Protein AF-A0A178FGQ3-F1 (afdb_monomer_lite)

Foldseek 3Di:
DDDDDPPPPPPPQLWWAAQPDTHGPVLLVQQLVVLLVCLVVVHDQAPPFDFDPPPVVDPQPPDDARKTWAARDPVGHDRDDDRAFKIWIAHSVSHGRAIWGPRVPDPPDIDGTPSIDD

Secondary structure (DSSP, 8-state):
---------------EEETTEEE-HHHHHHHHHHHHHHHHHT--BTTBSEEE--TT---GGG--S-EEEEE--TTSS--SS---SEEEEEETT--EEEEEESTT-STT--EEPBT---

Radius of gyration: 16.51 Å; chains: 1; bounding box: 58×36×34 Å

Sequence (118 aa):
MKLFTILTFVAAASAIQCGSNMYSDEQVKAADAAVCTHVKAHTQVGKYPHQYNNYEKFQIRGLKGPFYEFPLLKSGIYKGGVPGPDRVIITKDCQRAGEITHSGAQKGGFVACSGTTF

Structure (mmCIF, N/CA/C/O backbone):
data_AF-A0A178FGQ3-F1
#
_entry.id   AF-A0A178FGQ3-F1
#
loop_
_atom_site.group_PDB
_atom_site.id
_atom_site.type_symbol
_atom_site.label_atom_id
_atom_site.label_alt_id
_atom_site.label_comp_id
_atom_site.label_asym_id
_atom_site.label_entity_id
_atom_site.label_seq_id
_atom_site.pdbx_PDB_ins_code
_atom_site.Cartn_x
_atom_site.Cartn_y
_atom_site.Cartn_z
_atom_site.occupancy
_atom_site.B_iso_or_equiv
_atom_site.auth_seq_id
_atom_site.auth_comp_id
_atom_site.auth_asym_id
_atom_site.auth_atom_id
_atom_site.pdbx_PDB_model_num
ATOM 1 N N . MET A 1 1 ? 44.519 -21.284 21.335 1.00 47.00 1 MET A N 1
ATOM 2 C CA . MET A 1 1 ? 43.495 -20.315 20.883 1.00 47.00 1 MET A CA 1
ATOM 3 C C . MET A 1 1 ? 42.277 -21.085 20.406 1.00 47.00 1 MET A C 1
ATOM 5 O O . MET A 1 1 ? 42.384 -21.797 19.418 1.00 47.00 1 MET A O 1
ATOM 9 N N . LYS A 1 2 ? 41.158 -21.025 21.137 1.00 45.78 2 LYS A N 1
ATOM 10 C CA . LYS A 1 2 ? 39.883 -21.603 20.689 1.00 45.78 2 LYS A CA 1
ATOM 11 C C . LYS A 1 2 ? 39.157 -20.536 19.870 1.00 45.78 2 LYS A C 1
ATOM 13 O O . LYS A 1 2 ? 38.872 -19.463 20.391 1.00 45.78 2 LYS A O 1
ATOM 18 N N . LEU A 1 3 ? 38.954 -20.816 18.587 1.00 52.31 3 LEU A N 1
ATOM 19 C CA . LEU A 1 3 ? 38.246 -19.945 17.657 1.00 52.31 3 LEU A CA 1
ATOM 20 C C . LEU A 1 3 ? 36.751 -20.010 18.003 1.00 52.31 3 LEU A C 1
ATOM 22 O O . LEU A 1 3 ? 36.120 -21.050 17.830 1.00 52.31 3 LEU A O 1
ATOM 26 N N . PHE A 1 4 ? 36.198 -18.930 18.551 1.00 56.91 4 PHE A N 1
ATOM 27 C CA . PHE A 1 4 ? 34.756 -18.794 18.737 1.00 56.91 4 PHE A CA 1
ATOM 28 C C . PHE A 1 4 ? 34.139 -18.392 17.397 1.00 56.91 4 PHE A C 1
ATOM 30 O O . PHE A 1 4 ? 34.233 -17.240 16.980 1.00 56.91 4 PHE A O 1
ATOM 37 N N . THR A 1 5 ? 33.534 -19.350 16.699 1.00 57.41 5 THR A N 1
ATOM 38 C CA . THR A 1 5 ? 32.716 -19.075 15.515 1.00 57.41 5 THR A CA 1
ATOM 39 C C . THR A 1 5 ? 31.423 -18.406 15.972 1.00 57.41 5 THR A C 1
ATOM 41 O O . THR A 1 5 ? 30.544 -19.054 16.536 1.00 57.41 5 THR A O 1
ATOM 44 N N . ILE A 1 6 ? 31.319 -17.093 15.765 1.00 60.84 6 ILE A N 1
ATOM 45 C CA . ILE A 1 6 ? 30.073 -16.348 15.954 1.00 60.84 6 ILE A CA 1
ATOM 46 C C . ILE A 1 6 ? 29.115 -16.802 14.851 1.00 60.84 6 ILE A C 1
ATOM 48 O O . ILE A 1 6 ? 29.312 -16.487 13.679 1.00 60.84 6 ILE A O 1
ATOM 52 N N . LEU A 1 7 ? 28.093 -17.571 15.224 1.00 58.31 7 LEU A N 1
ATOM 53 C CA . LEU A 1 7 ? 26.974 -17.893 14.348 1.00 58.31 7 LEU A CA 1
ATOM 54 C C . LEU A 1 7 ? 26.098 -16.635 14.250 1.00 58.31 7 LEU A C 1
ATOM 56 O O . LEU A 1 7 ? 25.242 -16.385 15.097 1.00 58.31 7 LEU A O 1
ATOM 60 N N . THR A 1 8 ? 26.350 -15.785 13.259 1.00 57.69 8 THR A N 1
ATOM 61 C CA . THR A 1 8 ? 25.437 -14.693 12.920 1.00 57.69 8 THR A CA 1
ATOM 62 C C . THR A 1 8 ? 24.155 -15.300 12.363 1.00 57.69 8 THR A C 1
ATOM 64 O O . THR A 1 8 ? 24.097 -15.733 11.214 1.00 57.69 8 THR A O 1
ATOM 67 N N . PHE A 1 9 ? 23.105 -15.341 13.182 1.00 52.44 9 PHE A N 1
ATOM 68 C CA . PHE A 1 9 ? 21.749 -15.566 12.699 1.00 52.44 9 PHE A CA 1
ATOM 69 C C . PHE A 1 9 ? 21.346 -14.361 11.847 1.00 52.44 9 PHE A C 1
ATOM 71 O O . PHE A 1 9 ? 20.896 -13.340 12.365 1.00 52.44 9 PHE A O 1
ATOM 78 N N . VAL A 1 10 ? 21.521 -14.460 10.531 1.00 55.50 10 VAL A N 1
ATOM 79 C CA . VAL A 1 10 ? 20.810 -13.577 9.608 1.00 55.50 10 VAL A CA 1
ATOM 80 C C . VAL A 1 10 ? 19.355 -14.019 9.672 1.00 55.50 10 VAL A C 1
ATOM 82 O O . VAL A 1 10 ? 18.985 -15.035 9.087 1.00 55.50 10 VAL A O 1
ATOM 85 N N . ALA A 1 11 ? 18.532 -13.303 10.440 1.00 53.00 11 ALA A N 1
ATOM 86 C CA . ALA A 1 11 ? 17.090 -13.418 10.296 1.00 53.00 11 ALA A CA 1
ATOM 87 C C . ALA A 1 11 ? 16.784 -13.139 8.821 1.00 53.00 11 ALA A C 1
ATOM 89 O O . ALA A 1 11 ? 17.104 -12.058 8.324 1.00 53.00 11 ALA A O 1
ATOM 90 N N . ALA A 1 12 ? 16.255 -14.130 8.101 1.00 55.31 12 ALA A N 1
ATOM 91 C CA . ALA A 1 12 ? 15.785 -13.904 6.746 1.00 55.31 12 ALA A CA 1
ATOM 92 C C . ALA A 1 12 ? 14.789 -12.744 6.820 1.00 55.31 12 ALA A C 1
ATOM 94 O O . ALA A 1 12 ? 13.782 -12.850 7.523 1.00 55.31 12 ALA A O 1
ATOM 95 N N . ALA A 1 13 ? 15.110 -11.618 6.176 1.00 57.56 13 ALA A N 1
ATOM 96 C CA . ALA A 1 13 ? 14.185 -10.502 6.076 1.00 57.56 13 ALA A CA 1
ATOM 97 C C . ALA A 1 13 ? 12.868 -11.072 5.540 1.00 57.56 13 ALA A C 1
ATOM 99 O O . ALA A 1 13 ? 12.860 -11.689 4.473 1.00 57.56 13 ALA A O 1
ATOM 100 N N . SER A 1 14 ? 11.788 -10.964 6.316 1.00 64.19 14 SER A N 1
ATOM 101 C CA . SER A 1 14 ? 10.480 -11.485 5.932 1.00 64.19 14 SER A CA 1
ATOM 102 C C . SER A 1 14 ? 10.025 -10.736 4.684 1.00 64.19 14 SER A C 1
ATOM 104 O O . SER A 1 14 ? 9.580 -9.591 4.767 1.00 64.19 14 SER A O 1
ATOM 106 N N . ALA A 1 15 ? 10.225 -11.347 3.521 1.00 86.25 15 ALA A N 1
ATOM 107 C CA . ALA A 1 15 ? 9.859 -10.761 2.247 1.00 86.25 15 ALA A CA 1
ATOM 108 C C . ALA A 1 15 ? 8.360 -10.959 2.006 1.00 86.25 15 ALA A C 1
ATOM 110 O O . ALA A 1 15 ? 7.839 -12.058 2.199 1.00 86.25 15 ALA A O 1
ATOM 111 N N . ILE A 1 16 ? 7.687 -9.903 1.552 1.00 95.81 16 ILE A N 1
ATOM 112 C CA . ILE A 1 16 ? 6.314 -9.995 1.054 1.00 95.81 16 ILE A CA 1
ATOM 113 C C . ILE A 1 16 ? 6.373 -10.355 -0.426 1.00 95.81 16 ILE A C 1
ATOM 115 O O . ILE A 1 16 ? 6.995 -9.642 -1.214 1.00 95.81 16 ILE A O 1
ATOM 119 N N . GLN A 1 17 ? 5.717 -11.444 -0.815 1.00 97.00 17 GLN A N 1
ATOM 120 C CA . GLN A 1 17 ? 5.664 -11.885 -2.204 1.00 97.00 17 GLN A CA 1
ATOM 121 C C . GLN A 1 17 ? 4.268 -11.687 -2.794 1.00 97.00 17 GLN A C 1
ATOM 123 O O . GLN A 1 17 ? 3.320 -12.391 -2.452 1.00 97.00 17 GLN A O 1
ATOM 128 N N . CYS A 1 18 ? 4.155 -10.772 -3.747 1.00 97.81 18 CYS A N 1
ATOM 129 C CA . CYS A 1 18 ? 2.931 -10.493 -4.485 1.00 97.81 18 CYS A CA 1
ATOM 130 C C . CYS A 1 18 ? 3.065 -11.025 -5.918 1.00 97.81 18 CYS A C 1
ATOM 132 O O . CYS A 1 18 ? 3.725 -10.417 -6.762 1.00 97.81 18 CYS A O 1
ATOM 134 N N . GLY A 1 19 ? 2.489 -12.196 -6.200 1.00 96.12 19 GLY A N 1
ATOM 135 C CA . GLY A 1 19 ? 2.733 -12.891 -7.467 1.00 96.12 19 GLY A CA 1
ATOM 136 C C . GLY A 1 19 ? 4.226 -13.199 -7.648 1.00 96.12 19 GLY A C 1
ATOM 137 O O . GLY A 1 19 ? 4.821 -13.919 -6.845 1.00 96.12 19 GLY A O 1
ATOM 138 N N . SER A 1 20 ? 4.850 -12.642 -8.689 1.00 95.56 20 SER A 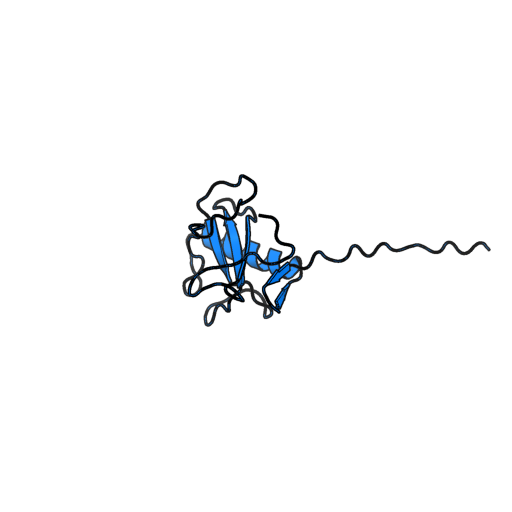N 1
ATOM 139 C CA . SER A 1 20 ? 6.299 -12.754 -8.927 1.00 95.56 20 SER A CA 1
ATOM 140 C C . SER A 1 20 ? 7.132 -11.639 -8.282 1.00 95.56 20 SER A C 1
ATOM 142 O O . SER A 1 20 ? 8.360 -11.701 -8.321 1.00 95.56 20 SER A O 1
ATOM 144 N N . ASN A 1 21 ? 6.502 -10.603 -7.717 1.00 97.31 21 ASN A N 1
ATOM 145 C CA . ASN A 1 21 ? 7.210 -9.483 -7.102 1.00 97.31 21 ASN A CA 1
ATOM 146 C C . ASN A 1 21 ? 7.559 -9.802 -5.646 1.00 97.31 21 ASN A C 1
ATOM 148 O O . ASN A 1 21 ? 6.690 -10.163 -4.861 1.00 97.31 21 ASN A O 1
ATOM 152 N N . MET A 1 22 ? 8.826 -9.609 -5.280 1.00 96.88 22 MET A N 1
ATOM 153 C CA . MET A 1 22 ? 9.324 -9.731 -3.905 1.00 96.88 22 MET A CA 1
ATOM 154 C C . MET A 1 22 ? 9.596 -8.343 -3.334 1.00 96.88 22 MET A C 1
ATOM 156 O O . MET A 1 22 ? 10.384 -7.601 -3.919 1.00 96.88 22 MET A O 1
ATOM 160 N N . TYR A 1 23 ? 9.013 -7.997 -2.194 1.00 96.88 23 TYR A N 1
ATOM 161 C CA . TYR A 1 23 ? 9.209 -6.722 -1.506 1.00 96.88 23 TYR A CA 1
ATOM 162 C C . TYR A 1 23 ? 9.959 -6.920 -0.195 1.00 96.88 23 TYR A C 1
ATOM 164 O O . TYR A 1 23 ? 9.660 -7.842 0.565 1.00 96.88 23 TYR A O 1
ATOM 172 N N . SER A 1 24 ? 10.928 -6.042 0.069 1.00 94.81 24 SER A N 1
ATOM 173 C CA . SER A 1 24 ? 11.543 -5.972 1.394 1.00 94.81 24 SER A CA 1
ATOM 174 C C . SER A 1 24 ? 10.615 -5.256 2.375 1.00 94.81 24 SER A C 1
ATOM 176 O O . SER A 1 24 ? 9.751 -4.472 1.967 1.00 94.81 24 SER A O 1
ATOM 178 N N . ASP A 1 25 ? 10.814 -5.482 3.671 1.00 92.62 25 ASP A N 1
ATOM 179 C CA . ASP A 1 25 ? 10.037 -4.801 4.709 1.00 92.62 25 ASP A CA 1
ATOM 180 C C . ASP A 1 25 ? 10.212 -3.272 4.647 1.00 92.62 25 ASP A C 1
ATOM 182 O O . ASP A 1 25 ? 9.259 -2.532 4.877 1.00 92.62 25 ASP A O 1
ATOM 186 N N . GLU A 1 26 ? 11.380 -2.771 4.232 1.00 94.56 26 GLU A N 1
ATOM 187 C CA . GLU A 1 26 ? 11.604 -1.335 4.021 1.00 94.56 26 GLU A CA 1
ATOM 188 C C . GLU A 1 26 ? 10.724 -0.775 2.899 1.00 94.56 26 GLU A C 1
ATOM 190 O O . GLU A 1 26 ? 10.185 0.323 3.036 1.00 94.56 26 GLU A O 1
ATOM 195 N N . GLN A 1 27 ? 10.540 -1.522 1.803 1.00 97.31 27 GLN A N 1
ATOM 196 C CA . GLN A 1 27 ? 9.663 -1.098 0.706 1.00 97.31 27 GLN A CA 1
ATOM 197 C C . GLN A 1 27 ? 8.204 -1.023 1.169 1.00 97.31 27 GLN A C 1
ATOM 199 O O . GLN A 1 27 ? 7.513 -0.050 0.863 1.00 97.31 27 GLN A O 1
ATOM 204 N N . VAL A 1 28 ? 7.757 -2.010 1.948 1.00 97.38 28 VAL A N 1
ATOM 205 C CA . VAL A 1 28 ? 6.401 -2.033 2.515 1.00 97.38 28 VAL A CA 1
ATOM 206 C C . VAL A 1 28 ? 6.220 -0.889 3.518 1.00 97.38 28 VAL A C 1
ATOM 208 O O . VAL A 1 28 ? 5.264 -0.127 3.414 1.00 97.38 28 VAL A O 1
ATOM 211 N N . LYS A 1 29 ? 7.175 -0.681 4.436 1.00 97.00 29 LYS A N 1
ATOM 212 C CA . LYS A 1 29 ? 7.155 0.429 5.411 1.00 97.00 29 LYS A CA 1
ATOM 213 C C . LYS A 1 29 ? 7.116 1.797 4.736 1.00 97.00 29 LYS A C 1
ATOM 215 O O . LYS A 1 29 ? 6.398 2.682 5.194 1.00 97.00 29 LYS A O 1
ATOM 220 N N . ALA A 1 30 ? 7.864 1.977 3.649 1.00 98.38 30 ALA A N 1
ATOM 221 C CA . ALA A 1 30 ? 7.846 3.220 2.886 1.00 98.38 30 ALA A CA 1
ATOM 222 C C . ALA A 1 30 ? 6.478 3.469 2.229 1.00 98.38 30 ALA A C 1
ATOM 224 O O . ALA A 1 30 ? 5.989 4.599 2.251 1.00 98.38 30 ALA A O 1
ATOM 225 N N . ALA A 1 31 ? 5.848 2.426 1.678 1.00 98.62 31 ALA A N 1
ATOM 226 C CA . ALA A 1 31 ? 4.506 2.526 1.113 1.00 98.62 31 ALA A CA 1
ATOM 227 C C . ALA A 1 31 ? 3.457 2.845 2.192 1.00 98.62 31 ALA A C 1
ATOM 229 O O . ALA A 1 31 ? 2.666 3.764 1.991 1.00 98.62 31 ALA A O 1
ATOM 230 N N . ASP A 1 32 ? 3.505 2.179 3.351 1.00 98.56 32 ASP A N 1
ATOM 231 C CA . ASP A 1 32 ? 2.611 2.452 4.487 1.00 98.56 32 ASP A CA 1
ATOM 232 C C . ASP A 1 32 ? 2.715 3.883 4.999 1.00 98.56 32 ASP A C 1
ATOM 234 O O . ASP A 1 32 ? 1.704 4.536 5.260 1.00 98.56 32 ASP A O 1
ATOM 238 N N . ALA A 1 33 ? 3.944 4.385 5.143 1.00 98.75 33 ALA A N 1
ATOM 239 C CA . ALA A 1 33 ? 4.180 5.757 5.563 1.00 98.75 33 ALA A CA 1
ATOM 240 C C . ALA A 1 33 ? 3.580 6.744 4.551 1.00 98.75 33 ALA A C 1
ATOM 242 O O . ALA A 1 33 ? 2.886 7.681 4.946 1.00 98.75 33 ALA A O 1
ATOM 243 N N . ALA A 1 34 ? 3.776 6.495 3.251 1.00 98.75 34 ALA A N 1
ATOM 244 C CA . ALA A 1 34 ? 3.218 7.331 2.193 1.00 98.75 34 ALA A CA 1
ATOM 245 C C . ALA A 1 34 ? 1.681 7.335 2.208 1.00 98.75 34 ALA A C 1
ATOM 247 O O . ALA A 1 34 ? 1.068 8.406 2.170 1.00 98.75 34 ALA A O 1
ATOM 248 N N . VAL A 1 35 ? 1.039 6.166 2.322 1.00 98.62 35 VAL A N 1
ATOM 249 C CA . VAL A 1 35 ? -0.425 6.113 2.416 1.00 98.62 35 VAL A CA 1
ATOM 250 C C . VAL A 1 35 ? -0.937 6.754 3.699 1.00 98.62 35 VAL A C 1
ATOM 252 O O . VAL A 1 35 ? -1.911 7.498 3.639 1.00 98.62 35 VAL A O 1
ATOM 255 N N . CYS A 1 36 ? -0.261 6.566 4.834 1.00 98.75 36 CYS A N 1
ATOM 256 C CA . CYS A 1 36 ? -0.616 7.230 6.086 1.00 98.75 36 CYS A CA 1
ATOM 257 C C . CYS A 1 36 ? -0.602 8.758 5.942 1.00 98.75 36 CYS A C 1
ATOM 259 O O . CYS A 1 36 ? -1.564 9.413 6.344 1.00 98.75 36 CYS A O 1
ATOM 261 N N . THR A 1 37 ? 0.438 9.329 5.318 1.00 98.75 37 THR A N 1
ATOM 262 C CA . THR A 1 37 ? 0.513 10.772 5.037 1.00 98.75 37 THR A CA 1
ATOM 263 C C . THR A 1 37 ? -0.700 11.244 4.241 1.00 98.75 37 THR A C 1
ATOM 265 O O . THR A 1 37 ? -1.345 12.218 4.629 1.00 98.75 37 THR A O 1
ATOM 268 N N . HIS A 1 38 ? -1.055 10.540 3.167 1.00 98.69 38 HIS A N 1
ATOM 269 C CA . HIS A 1 38 ? -2.191 10.918 2.329 1.00 98.69 38 HIS A CA 1
ATOM 270 C C . HIS A 1 38 ? -3.544 10.748 3.033 1.00 98.69 38 HIS A C 1
ATOM 272 O O . HIS A 1 38 ? -4.378 11.650 2.961 1.00 98.69 38 HIS A O 1
ATOM 278 N N . VAL A 1 39 ? -3.743 9.648 3.769 1.00 98.50 39 VAL A N 1
ATOM 279 C CA . VAL A 1 39 ? -4.956 9.396 4.565 1.00 98.50 39 VAL A CA 1
ATOM 280 C C . VAL A 1 39 ? -5.149 10.482 5.623 1.00 98.50 39 VAL A C 1
ATOM 282 O O . VAL A 1 39 ? -6.237 11.045 5.716 1.00 98.50 39 VAL A O 1
ATOM 285 N N . LYS A 1 40 ? -4.106 10.818 6.397 1.00 98.44 40 LYS A N 1
ATOM 286 C CA . LYS A 1 40 ? -4.186 11.838 7.457 1.00 98.44 40 LYS A CA 1
ATOM 287 C C . LYS A 1 40 ? -4.349 13.256 6.911 1.00 98.44 40 LYS A C 1
ATOM 289 O O . LYS A 1 40 ? -5.007 14.069 7.548 1.00 98.44 40 LYS A O 1
ATOM 294 N N . ALA A 1 41 ? -3.771 13.549 5.747 1.00 98.38 41 ALA A N 1
ATOM 295 C CA . ALA A 1 41 ? -3.891 14.854 5.102 1.00 98.38 41 ALA A CA 1
ATOM 296 C C . ALA A 1 41 ? -5.147 14.996 4.224 1.00 98.38 41 ALA A C 1
ATOM 298 O O . ALA A 1 41 ? -5.369 16.070 3.673 1.00 98.38 41 ALA A O 1
ATOM 299 N N . HIS A 1 42 ? -5.940 13.932 4.050 1.00 97.44 42 HIS A N 1
ATOM 300 C CA . HIS A 1 42 ? -7.047 13.882 3.088 1.00 97.44 42 HIS A CA 1
ATOM 301 C C . HIS A 1 42 ? -6.628 14.301 1.666 1.00 97.44 42 HIS A C 1
ATOM 303 O O . HIS A 1 42 ? -7.358 14.995 0.961 1.00 97.44 42 HIS A O 1
ATOM 309 N N . THR A 1 43 ? -5.434 13.882 1.241 1.00 98.50 43 THR A N 1
ATOM 310 C CA . THR A 1 43 ? -4.892 14.170 -0.095 1.00 98.50 43 THR A CA 1
ATOM 311 C C . THR A 1 43 ? -4.764 12.899 -0.918 1.00 98.50 43 THR A C 1
ATOM 313 O O . THR A 1 43 ? -4.804 11.791 -0.387 1.00 98.50 43 THR A O 1
ATOM 316 N N . GLN A 1 44 ? -4.584 13.061 -2.228 1.00 98.19 44 GLN A N 1
ATOM 317 C CA . GLN A 1 44 ? -4.313 11.958 -3.138 1.00 98.19 44 GLN A CA 1
ATOM 318 C C . GLN A 1 44 ? -3.130 12.269 -4.050 1.00 98.19 44 GLN A C 1
ATOM 320 O O . GLN A 1 44 ? -2.850 13.425 -4.369 1.00 98.19 44 GLN A O 1
ATOM 325 N N . VAL A 1 45 ? -2.475 11.210 -4.513 1.00 97.75 45 VAL A N 1
ATOM 326 C CA . VAL A 1 45 ? -1.543 11.237 -5.634 1.00 97.75 45 VAL A CA 1
ATOM 327 C C . VAL A 1 45 ? -2.089 10.349 -6.752 1.00 97.75 45 VAL A C 1
ATOM 329 O O . VAL A 1 45 ? -2.321 9.147 -6.594 1.00 97.75 45 VAL A O 1
ATOM 332 N N . GLY A 1 46 ? -2.385 10.962 -7.900 1.00 96.38 46 GLY A N 1
ATOM 333 C CA . GLY A 1 46 ? -3.254 10.338 -8.895 1.00 96.38 46 GLY A CA 1
ATOM 334 C C . GLY A 1 46 ? -4.638 10.080 -8.296 1.00 96.38 46 GLY A C 1
ATOM 335 O O . GLY A 1 46 ? -5.333 11.022 -7.941 1.00 96.38 46 GLY A O 1
ATOM 336 N N . LYS A 1 47 ? -5.028 8.807 -8.176 1.00 96.94 47 LYS A N 1
ATOM 337 C CA . LYS A 1 47 ? -6.300 8.399 -7.556 1.00 96.94 47 LYS A CA 1
ATOM 338 C C . LYS A 1 47 ? -6.138 7.790 -6.160 1.00 96.94 47 LYS A C 1
ATOM 340 O O . LYS A 1 47 ? -7.133 7.453 -5.540 1.00 96.94 47 LYS A O 1
ATOM 345 N N . TYR A 1 48 ? -4.910 7.647 -5.663 1.00 98.50 48 TYR A N 1
ATOM 346 C CA . TYR A 1 48 ? -4.638 6.929 -4.418 1.00 98.50 48 TYR A CA 1
ATOM 347 C C . TYR A 1 48 ? -4.368 7.875 -3.250 1.00 98.50 48 TYR A C 1
ATOM 349 O O . TYR A 1 48 ? -3.784 8.935 -3.473 1.00 98.50 48 TYR A O 1
ATOM 357 N N . PRO A 1 49 ? -4.702 7.479 -2.011 1.00 98.38 49 PRO A N 1
ATOM 358 C CA . PRO A 1 49 ? -5.294 6.193 -1.631 1.00 98.38 49 PRO A CA 1
ATOM 359 C C . PRO A 1 49 ? -6.757 6.030 -2.045 1.00 98.38 49 PRO A C 1
ATOM 361 O O . PRO A 1 49 ? -7.488 7.013 -2.170 1.00 98.38 49 PRO A O 1
ATOM 364 N N . HIS A 1 50 ? -7.178 4.775 -2.217 1.00 97.56 50 HIS A N 1
ATOM 365 C CA . HIS A 1 50 ? -8.594 4.414 -2.294 1.00 97.56 50 HIS A CA 1
ATOM 366 C C . HIS A 1 50 ? -9.057 3.822 -0.970 1.00 97.56 50 HIS A C 1
ATOM 368 O O . HIS A 1 50 ? -8.260 3.244 -0.235 1.00 97.56 50 HIS A O 1
ATOM 374 N N . GLN A 1 51 ? -10.358 3.900 -0.697 1.00 97.94 51 GLN A N 1
ATOM 375 C CA . GLN A 1 51 ? -10.960 3.070 0.338 1.00 97.94 51 GLN A CA 1
ATOM 376 C C . GLN A 1 51 ? -10.975 1.605 -0.120 1.00 97.94 51 GLN A C 1
ATOM 378 O O . GLN A 1 51 ? -11.448 1.296 -1.213 1.00 97.94 51 GLN A O 1
ATOM 383 N N . TYR A 1 52 ? -10.497 0.709 0.739 1.00 97.75 52 TYR A N 1
ATOM 384 C CA . TYR A 1 52 ? -10.528 -0.733 0.530 1.00 97.75 52 TYR A CA 1
ATOM 385 C C . TYR A 1 52 ? -11.701 -1.353 1.298 1.00 97.75 52 TYR A C 1
ATOM 387 O O . TYR A 1 52 ? -11.798 -1.234 2.521 1.00 97.75 52 TYR A O 1
ATOM 395 N N . ASN A 1 53 ? -12.605 -2.018 0.577 1.00 96.00 53 ASN A N 1
ATOM 396 C CA . ASN A 1 53 ? -13.860 -2.540 1.135 1.00 96.00 53 ASN A CA 1
ATOM 397 C C . ASN A 1 53 ? -13.811 -4.029 1.515 1.00 96.00 53 ASN A C 1
ATOM 399 O O . ASN A 1 53 ? -14.784 -4.533 2.070 1.00 96.00 53 ASN A O 1
ATOM 403 N N . ASN A 1 54 ? -12.698 -4.723 1.247 1.00 94.94 54 ASN A N 1
ATOM 404 C CA . ASN A 1 54 ? -12.496 -6.135 1.590 1.00 94.94 54 ASN A CA 1
ATOM 405 C C . ASN A 1 54 ? -13.598 -7.082 1.069 1.00 94.94 54 ASN A C 1
ATOM 407 O O . ASN A 1 54 ? -14.130 -7.905 1.819 1.00 94.94 54 ASN A O 1
ATOM 411 N N . TYR A 1 55 ? -13.952 -6.978 -0.217 1.00 94.50 55 TYR A N 1
ATOM 412 C CA . TYR A 1 55 ? -14.964 -7.846 -0.840 1.00 94.50 55 TYR A CA 1
ATOM 413 C C . TYR A 1 55 ? -14.519 -9.316 -0.914 1.00 94.50 55 TYR A C 1
ATOM 415 O O . TYR A 1 55 ? -15.354 -10.220 -0.921 1.00 94.50 55 TYR A O 1
ATOM 423 N N . GLU A 1 56 ? -13.208 -9.542 -0.893 1.00 94.62 56 GLU A N 1
ATOM 424 C CA . GLU A 1 56 ? -12.515 -10.827 -0.811 1.00 94.62 56 GLU A CA 1
ATOM 425 C C . GLU A 1 56 ? -12.690 -11.515 0.550 1.00 94.62 56 GLU A C 1
ATOM 427 O O . GLU A 1 56 ? -12.484 -12.723 0.657 1.00 94.62 56 GLU A O 1
ATOM 432 N N . LYS A 1 57 ? -13.108 -10.767 1.583 1.00 93.88 57 LYS A N 1
ATOM 433 C CA . LYS A 1 57 ? -13.315 -11.246 2.959 1.00 93.88 57 LYS A CA 1
ATOM 434 C C . LYS A 1 57 ? -12.038 -11.769 3.631 1.00 93.88 57 LYS A C 1
ATOM 436 O O . LYS A 1 57 ? -12.094 -12.742 4.384 1.00 93.88 57 LYS A O 1
ATOM 441 N N . PHE A 1 58 ? -10.895 -11.112 3.415 1.00 93.44 58 PHE A N 1
ATOM 442 C CA . PHE A 1 58 ? -9.687 -11.405 4.193 1.00 93.44 58 PHE A CA 1
ATOM 443 C C . PHE A 1 58 ? -9.935 -11.161 5.686 1.00 93.44 58 PHE A C 1
ATOM 445 O O . PHE A 1 58 ? -10.653 -10.230 6.063 1.00 93.44 58 PHE A O 1
ATOM 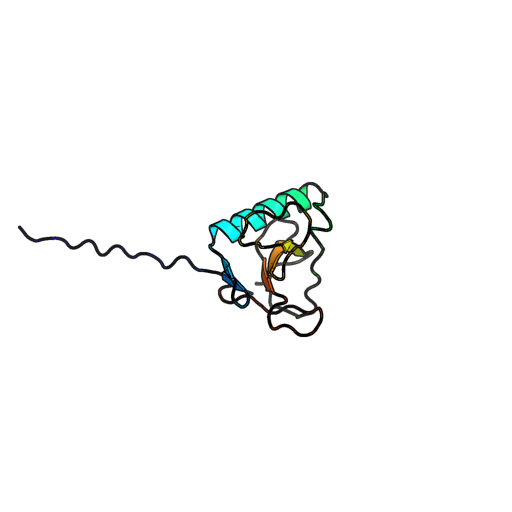452 N N . GLN A 1 59 ? -9.326 -11.977 6.544 1.00 91.88 59 GLN A N 1
ATOM 453 C CA . GLN A 1 59 ? -9.562 -11.971 7.991 1.00 91.88 59 GLN A CA 1
ATOM 454 C C . GLN A 1 59 ? -8.757 -10.920 8.772 1.00 91.88 59 GLN A C 1
ATOM 456 O O . GLN A 1 59 ? -8.470 -11.165 9.928 1.00 91.88 59 GLN A O 1
ATOM 461 N N . ILE A 1 60 ? -8.484 -9.745 8.193 1.00 88.88 60 ILE A N 1
ATOM 462 C CA . ILE A 1 60 ? -7.599 -8.647 8.656 1.00 88.88 60 ILE A CA 1
ATOM 463 C C . ILE A 1 60 ? -7.440 -8.499 10.191 1.00 88.88 60 ILE A C 1
ATOM 465 O O . ILE A 1 60 ? -7.974 -7.566 10.789 1.00 88.88 60 ILE A O 1
ATOM 469 N N . ARG A 1 61 ? -6.704 -9.420 10.825 1.00 85.06 61 ARG A N 1
ATOM 470 C CA . ARG A 1 61 ? -6.265 -9.529 12.234 1.00 85.06 61 ARG A CA 1
ATOM 471 C C . ARG A 1 61 ? -7.070 -8.776 13.306 1.00 85.06 61 ARG A C 1
ATOM 473 O O . ARG A 1 61 ? -6.497 -8.206 14.232 1.00 85.06 61 ARG A O 1
ATOM 480 N N . GLY A 1 62 ? -8.398 -8.761 13.206 1.00 84.56 62 GLY A N 1
ATOM 481 C CA . GLY A 1 62 ? -9.274 -8.019 14.121 1.00 84.56 62 GLY A CA 1
ATOM 482 C C . GLY A 1 62 ? -9.187 -6.486 14.028 1.00 84.56 62 GLY A C 1
ATOM 483 O O . GLY A 1 62 ? -9.790 -5.796 14.853 1.00 84.56 62 GLY A O 1
ATOM 484 N N . LEU A 1 63 ? -8.473 -5.938 13.039 1.00 92.38 63 LEU A N 1
ATOM 485 C CA . LEU A 1 63 ? -8.484 -4.509 12.752 1.00 92.38 63 LEU A CA 1
ATOM 486 C C . LEU A 1 63 ? -9.860 -4.100 12.223 1.00 92.38 63 LEU A C 1
ATOM 488 O O . LEU A 1 63 ? -10.527 -4.841 11.500 1.00 92.38 63 LEU A O 1
ATOM 492 N N . LYS A 1 64 ? -10.291 -2.892 12.587 1.00 88.88 64 LYS A N 1
ATOM 493 C CA . LYS A 1 64 ? -11.559 -2.319 12.130 1.00 88.88 64 LYS A CA 1
ATOM 494 C C . LYS A 1 64 ? -11.287 -1.230 11.104 1.00 88.88 64 LYS A C 1
ATOM 496 O O . LYS A 1 64 ? -10.374 -0.424 11.271 1.00 88.88 64 LYS A O 1
ATOM 501 N N . GLY A 1 65 ? -12.106 -1.221 10.056 1.00 88.38 65 GLY A N 1
ATOM 502 C CA . GLY A 1 65 ? -12.049 -0.205 9.017 1.00 88.38 65 GLY A CA 1
ATOM 503 C C . GLY A 1 65 ? -12.468 1.198 9.502 1.00 88.38 65 GLY A C 1
ATOM 504 O O . GLY A 1 65 ? -12.825 1.386 10.669 1.00 88.38 65 GLY A O 1
ATOM 505 N N . PRO A 1 66 ? -12.468 2.193 8.599 1.00 96.31 66 PRO A N 1
ATOM 506 C CA . PRO A 1 66 ? -12.217 2.046 7.166 1.00 96.31 66 PRO A CA 1
ATOM 507 C C . PRO A 1 66 ? -10.761 1.672 6.865 1.00 96.31 66 PRO A C 1
ATOM 509 O O . PRO A 1 66 ? -9.840 2.069 7.586 1.00 96.31 66 PRO A O 1
ATOM 512 N N . PHE A 1 67 ? -10.586 0.884 5.806 1.00 98.00 67 PHE A N 1
ATOM 513 C CA . PHE A 1 67 ? -9.281 0.521 5.269 1.00 98.00 67 PHE A CA 1
ATOM 514 C C . PHE A 1 67 ? -8.986 1.338 4.018 1.00 98.00 67 PHE A C 1
ATOM 516 O O . PHE A 1 67 ? -9.903 1.752 3.307 1.00 98.00 67 PHE A O 1
ATOM 523 N N . TYR A 1 68 ? -7.705 1.532 3.738 1.00 98.62 68 TYR A N 1
ATOM 524 C CA . TYR A 1 68 ? -7.220 2.247 2.571 1.00 98.62 68 TYR A CA 1
ATOM 525 C C . TYR A 1 68 ? -6.152 1.430 1.867 1.00 98.62 68 TYR A C 1
ATOM 527 O O . TYR A 1 68 ? -5.279 0.876 2.530 1.00 98.62 68 TYR A O 1
ATOM 535 N N . GLU A 1 69 ? -6.210 1.383 0.541 1.00 98.62 69 GLU A N 1
ATOM 536 C CA . GLU A 1 69 ? -5.192 0.754 -0.297 1.00 98.62 69 GLU A CA 1
ATOM 537 C C . GLU A 1 69 ? -4.306 1.796 -0.992 1.00 98.62 69 GLU A C 1
ATOM 539 O O . GLU A 1 69 ? -4.759 2.886 -1.369 1.00 98.62 69 GLU A O 1
ATOM 544 N N . PHE A 1 70 ? -3.035 1.447 -1.195 1.00 98.88 70 PHE A N 1
ATOM 545 C CA . PHE A 1 70 ? -2.069 2.283 -1.907 1.00 98.88 70 PHE A CA 1
ATOM 546 C C . PHE A 1 70 ? -1.058 1.438 -2.687 1.00 98.88 70 PHE A C 1
ATOM 548 O O . PHE A 1 70 ? -0.710 0.352 -2.219 1.00 98.88 70 PHE A O 1
ATOM 555 N N . PRO A 1 71 ? -0.571 1.890 -3.860 1.00 98.81 71 PRO A N 1
ATOM 556 C CA . PRO A 1 71 ? 0.322 1.093 -4.687 1.00 98.81 71 PRO A CA 1
ATOM 557 C C . PRO A 1 71 ? 1.633 0.741 -3.985 1.00 98.81 71 PRO A C 1
ATOM 559 O O . PRO A 1 71 ? 2.325 1.612 -3.453 1.00 98.81 71 PRO A O 1
ATOM 562 N N . LEU A 1 72 ? 1.992 -0.538 -4.056 1.00 98.69 72 LEU A N 1
ATOM 563 C CA . LEU A 1 72 ? 3.284 -1.069 -3.644 1.00 98.69 72 LEU A CA 1
ATOM 564 C C . LEU A 1 72 ? 4.113 -1.330 -4.907 1.00 98.69 72 LEU A C 1
ATOM 566 O O . LEU A 1 72 ? 3.723 -2.133 -5.748 1.00 98.69 72 LEU A O 1
ATOM 570 N N . LEU A 1 73 ? 5.232 -0.618 -5.072 1.00 98.38 73 LEU A N 1
ATOM 571 C CA . LEU A 1 73 ? 6.048 -0.677 -6.289 1.00 98.38 73 LEU A CA 1
ATOM 572 C C . LEU A 1 73 ? 7.505 -1.019 -5.997 1.00 98.38 73 LEU A C 1
ATOM 574 O O . LEU A 1 73 ? 8.117 -0.523 -5.051 1.00 98.38 73 LEU A O 1
ATOM 578 N N . LYS A 1 74 ? 8.111 -1.813 -6.887 1.00 96.56 74 LYS A N 1
ATOM 579 C CA . LYS A 1 74 ? 9.546 -2.128 -6.819 1.00 96.56 74 LYS A CA 1
ATOM 580 C C . LYS A 1 74 ? 10.427 -0.904 -7.061 1.00 96.56 74 LYS A C 1
ATOM 582 O O . LYS A 1 74 ? 11.535 -0.855 -6.538 1.00 96.56 74 LYS A O 1
ATOM 587 N N . SER A 1 75 ? 9.925 0.073 -7.812 1.00 96.12 75 SER A N 1
ATOM 588 C CA . SER A 1 75 ? 10.615 1.317 -8.168 1.00 96.12 75 SER A CA 1
ATOM 589 C C . SER A 1 75 ? 10.573 2.399 -7.078 1.00 96.12 75 SER A C 1
ATOM 591 O O . SER A 1 75 ? 11.053 3.504 -7.315 1.00 96.12 75 SER A O 1
ATOM 593 N N . GLY A 1 76 ? 9.998 2.113 -5.903 1.00 96.75 76 GLY A N 1
ATOM 594 C CA . GLY A 1 76 ? 9.905 3.048 -4.777 1.00 96.75 76 GLY A CA 1
ATOM 595 C C . GLY A 1 76 ? 8.485 3.556 -4.520 1.00 96.75 76 GLY A C 1
ATOM 596 O O . GLY A 1 76 ? 7.510 2.948 -4.948 1.00 96.75 76 GLY A O 1
ATOM 597 N N . ILE A 1 77 ? 8.359 4.671 -3.795 1.00 98.44 77 ILE A N 1
ATOM 598 C CA . ILE A 1 77 ? 7.053 5.243 -3.427 1.00 98.44 77 ILE A CA 1
ATOM 599 C C . ILE A 1 77 ? 6.307 5.698 -4.687 1.00 98.44 77 ILE A C 1
ATOM 601 O O . ILE A 1 77 ? 6.869 6.395 -5.535 1.00 98.44 77 ILE A O 1
ATOM 605 N N . TYR A 1 78 ? 5.031 5.332 -4.790 1.00 98.56 78 TYR A N 1
ATOM 606 C CA . TYR A 1 78 ? 4.166 5.759 -5.882 1.00 98.56 78 TYR A CA 1
ATOM 607 C C . TYR A 1 78 ? 3.928 7.274 -5.864 1.00 98.56 78 TYR A C 1
ATOM 609 O O . TYR A 1 78 ? 3.556 7.850 -4.844 1.00 98.56 78 TYR A O 1
ATOM 617 N N . LYS A 1 79 ? 4.131 7.913 -7.021 1.00 97.81 79 LYS A N 1
ATOM 618 C CA . LYS A 1 79 ? 4.007 9.369 -7.219 1.00 97.81 79 LYS A CA 1
ATOM 619 C C . LYS A 1 79 ? 2.980 9.745 -8.296 1.00 97.81 79 LYS A C 1
ATOM 621 O O . LYS A 1 79 ? 2.962 10.883 -8.755 1.00 97.81 79 LYS A O 1
ATOM 626 N N . GLY A 1 80 ? 2.129 8.801 -8.706 1.00 96.12 80 GLY A N 1
ATOM 627 C CA . GLY A 1 80 ? 1.196 8.957 -9.826 1.00 96.12 80 GLY A CA 1
ATOM 628 C C . GLY A 1 80 ? 1.551 8.067 -11.023 1.00 96.12 80 GLY A C 1
ATOM 629 O O . GLY A 1 80 ? 2.625 7.470 -11.072 1.00 96.12 80 GLY A O 1
ATOM 630 N N . GLY A 1 81 ? 0.638 7.973 -11.994 1.00 96.81 81 GLY A N 1
ATOM 631 C CA . GLY A 1 81 ? 0.806 7.150 -13.196 1.00 96.81 81 GLY A CA 1
ATOM 632 C C . GLY A 1 81 ? 0.238 5.735 -13.053 1.00 96.81 81 GLY A C 1
ATOM 633 O O . GLY A 1 81 ? -0.854 5.547 -12.520 1.00 96.81 81 GLY A O 1
ATOM 634 N N . VAL A 1 82 ? 0.954 4.738 -13.584 1.00 97.12 82 VAL A N 1
ATOM 635 C CA . VAL A 1 82 ? 0.523 3.331 -13.561 1.00 97.12 82 VAL A CA 1
ATOM 636 C C . VAL A 1 82 ? 0.801 2.737 -12.171 1.00 97.12 82 VAL A C 1
ATOM 638 O O . VAL A 1 82 ? 1.962 2.670 -11.774 1.00 97.12 82 VAL A O 1
ATOM 641 N N . PRO A 1 83 ? -0.220 2.274 -11.425 1.00 98.00 83 PRO A N 1
ATOM 642 C CA . PRO A 1 83 ? -0.051 1.823 -10.041 1.00 98.00 83 PRO A CA 1
ATOM 643 C C . PRO A 1 83 ? 0.482 0.390 -9.907 1.00 98.00 83 PRO A C 1
ATOM 645 O O . PRO A 1 83 ? 0.665 -0.094 -8.796 1.00 98.00 83 PRO A O 1
ATOM 648 N N . GLY A 1 84 ? 0.664 -0.339 -11.010 1.00 97.88 84 GLY A N 1
ATOM 649 C CA . GLY A 1 84 ? 0.959 -1.771 -10.954 1.00 97.88 84 GLY A CA 1
ATOM 650 C C . GLY A 1 84 ? -0.150 -2.587 -10.260 1.00 97.88 84 GLY A C 1
ATOM 651 O O . GLY A 1 84 ? -1.241 -2.065 -9.994 1.00 97.88 84 GLY A O 1
ATOM 652 N N . PRO A 1 85 ? 0.090 -3.878 -9.984 1.00 98.12 85 PRO A N 1
ATOM 653 C CA . PRO A 1 85 ? -0.931 -4.780 -9.448 1.00 98.12 85 PRO A CA 1
ATOM 654 C C . PRO A 1 85 ? -0.980 -4.872 -7.915 1.00 98.12 85 PRO A C 1
ATOM 656 O O . PRO A 1 85 ? -1.974 -5.370 -7.393 1.00 98.12 85 PRO A O 1
ATOM 659 N N . ASP A 1 86 ? 0.053 -4.410 -7.206 1.00 98.69 86 ASP A N 1
ATOM 660 C CA . ASP A 1 86 ? 0.252 -4.709 -5.781 1.00 98.69 86 ASP A CA 1
ATOM 661 C C . ASP A 1 86 ? -0.138 -3.525 -4.890 1.00 98.69 86 ASP A C 1
ATOM 663 O O . ASP A 1 86 ? 0.048 -2.361 -5.268 1.00 98.69 86 ASP A O 1
ATOM 667 N N . ARG A 1 87 ? -0.689 -3.798 -3.705 1.00 98.75 87 ARG A N 1
ATOM 668 C CA . ARG A 1 87 ? -1.123 -2.774 -2.749 1.00 98.75 87 ARG A CA 1
ATOM 669 C C . ARG A 1 87 ? -0.683 -3.116 -1.332 1.00 98.75 87 ARG A C 1
ATOM 671 O O . ARG A 1 87 ? -0.751 -4.277 -0.933 1.00 98.75 87 ARG A O 1
ATOM 678 N N . VAL A 1 88 ? -0.337 -2.087 -0.564 1.00 98.62 88 VAL A N 1
ATOM 679 C CA . VAL A 1 88 ? -0.437 -2.131 0.903 1.00 98.62 88 VAL A CA 1
ATOM 680 C C . VAL A 1 88 ? -1.843 -1.718 1.327 1.00 98.62 88 VAL A C 1
ATOM 682 O O . VAL A 1 88 ? -2.485 -0.916 0.642 1.00 98.62 88 VAL A O 1
ATOM 685 N N . ILE A 1 89 ? -2.307 -2.240 2.460 1.00 98.31 89 ILE A N 1
ATOM 686 C CA . ILE A 1 89 ? -3.562 -1.858 3.107 1.00 98.31 89 ILE A CA 1
ATOM 687 C C . ILE A 1 89 ? -3.242 -1.297 4.492 1.00 98.31 89 ILE A C 1
ATOM 689 O O . ILE A 1 89 ? -2.539 -1.939 5.274 1.00 98.31 89 ILE A O 1
ATOM 693 N N . ILE A 1 90 ? -3.814 -0.140 4.831 1.00 98.06 90 ILE A N 1
ATOM 694 C CA . ILE A 1 90 ? -3.760 0.425 6.186 1.00 98.06 90 ILE A CA 1
ATOM 695 C C . ILE A 1 90 ? -5.152 0.762 6.726 1.00 98.06 90 ILE A C 1
ATOM 697 O O . ILE A 1 90 ? -6.106 0.925 5.968 1.00 98.06 90 ILE A O 1
ATOM 701 N N . THR A 1 91 ? -5.281 0.914 8.043 1.00 97.50 91 THR A N 1
ATOM 702 C CA . THR A 1 91 ? -6.461 1.540 8.669 1.00 97.50 91 THR A CA 1
ATOM 703 C C . THR A 1 91 ? -6.377 3.069 8.608 1.00 97.50 91 THR A C 1
ATOM 705 O O . THR A 1 91 ? -5.308 3.637 8.375 1.00 97.50 91 THR A O 1
ATOM 708 N N . LYS A 1 92 ? -7.477 3.773 8.920 1.00 96.75 92 LYS A N 1
ATOM 709 C CA . LYS A 1 92 ? -7.463 5.241 9.131 1.00 96.75 92 LYS A CA 1
ATOM 710 C C . LYS A 1 92 ? 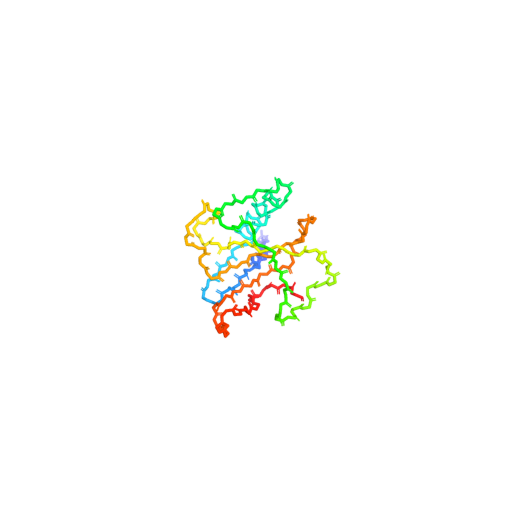-6.439 5.722 10.174 1.00 96.75 92 LYS A C 1
ATOM 712 O O . LYS A 1 92 ? -6.055 6.893 10.176 1.00 96.75 92 LYS A O 1
ATOM 717 N N . ASP A 1 93 ? -6.027 4.833 11.076 1.00 96.50 93 ASP A N 1
ATOM 718 C CA . ASP A 1 93 ? -5.079 5.093 12.160 1.00 96.50 93 ASP A CA 1
ATOM 719 C C . ASP A 1 93 ? -3.659 4.633 11.809 1.00 96.50 93 ASP A C 1
ATOM 721 O O . ASP A 1 93 ? -2.797 4.551 12.677 1.00 96.50 93 ASP A O 1
ATOM 725 N N . CYS A 1 94 ? -3.404 4.392 10.518 1.00 97.06 94 CYS A N 1
ATOM 726 C CA . CYS A 1 94 ? -2.104 4.020 9.967 1.00 97.06 94 CYS A CA 1
ATOM 727 C C . CYS A 1 94 ? -1.553 2.687 10.481 1.00 97.06 94 CYS A C 1
ATOM 729 O O . CYS A 1 94 ? -0.344 2.461 10.466 1.00 97.06 94 CYS A O 1
ATOM 731 N N . GLN A 1 95 ? -2.432 1.780 10.910 1.00 96.81 95 GLN A N 1
ATOM 732 C CA . GLN A 1 95 ? -2.034 0.413 11.227 1.00 96.81 95 GLN A CA 1
ATOM 733 C C . GLN A 1 95 ? -1.948 -0.397 9.932 1.00 96.81 95 GLN A C 1
ATOM 735 O O . GLN A 1 95 ? -2.924 -0.434 9.180 1.00 96.81 95 GLN A O 1
ATOM 740 N N . ARG A 1 96 ? -0.804 -1.054 9.692 1.00 96.06 96 ARG A N 1
ATOM 741 C CA . ARG A 1 96 ? -0.619 -2.007 8.585 1.00 96.06 96 ARG A CA 1
ATOM 742 C C . ARG A 1 96 ? -1.623 -3.148 8.727 1.00 96.06 96 ARG A C 1
ATOM 744 O O . ARG A 1 96 ? -1.642 -3.837 9.746 1.00 96.06 96 ARG A O 1
ATOM 751 N N . ALA A 1 97 ? -2.446 -3.321 7.703 1.00 96.44 97 ALA A N 1
ATOM 752 C CA . ALA A 1 97 ? -3.518 -4.306 7.645 1.00 96.44 97 ALA A CA 1
ATOM 753 C C . ALA A 1 97 ? -3.178 -5.499 6.735 1.00 96.44 97 ALA A C 1
ATOM 755 O O . ALA A 1 97 ? -3.769 -6.561 6.899 1.00 96.44 97 ALA A O 1
ATOM 756 N N . GLY A 1 98 ? -2.223 -5.340 5.817 1.00 96.75 98 GLY A N 1
ATOM 757 C CA . GLY A 1 98 ? -1.679 -6.418 4.991 1.00 96.75 98 GLY A CA 1
ATOM 758 C C . GLY A 1 98 ? -1.359 -5.962 3.572 1.00 96.75 98 GLY A C 1
ATOM 759 O O . GLY A 1 98 ? -1.403 -4.771 3.261 1.00 96.75 98 GLY A O 1
ATOM 760 N N . GLU A 1 99 ? -1.051 -6.921 2.707 1.00 98.00 99 GLU A N 1
ATOM 761 C CA . GLU A 1 99 ? -0.634 -6.692 1.327 1.00 98.00 99 GLU A CA 1
ATOM 762 C C . GLU A 1 99 ? -1.400 -7.614 0.375 1.00 98.00 99 GLU A C 1
ATOM 764 O O . GLU A 1 99 ? -1.570 -8.813 0.622 1.00 98.00 99 GLU A O 1
ATOM 769 N N . ILE A 1 100 ? -1.862 -7.041 -0.732 1.00 98.44 100 ILE A N 1
ATOM 770 C CA . ILE A 1 100 ? -2.694 -7.717 -1.730 1.00 98.44 100 ILE A CA 1
ATOM 771 C C . ILE A 1 100 ? -2.168 -7.484 -3.139 1.00 98.44 100 ILE A C 1
ATOM 773 O O . ILE A 1 100 ? -1.463 -6.512 -3.412 1.00 98.44 100 ILE A O 1
ATOM 777 N N . THR A 1 101 ? -2.546 -8.365 -4.059 1.00 98.50 101 THR A N 1
ATOM 778 C CA . THR A 1 101 ? -2.205 -8.231 -5.474 1.00 98.50 101 THR A CA 1
ATOM 779 C C . THR A 1 101 ? -3.338 -8.667 -6.384 1.00 98.50 101 THR A C 1
ATOM 781 O O . THR A 1 101 ? -4.073 -9.610 -6.091 1.00 98.50 101 THR A O 1
ATOM 784 N N . HIS A 1 102 ? -3.467 -7.984 -7.518 1.00 98.12 102 HIS A N 1
ATOM 785 C CA . HIS A 1 102 ? -4.280 -8.468 -8.631 1.00 98.12 102 HIS A CA 1
ATOM 786 C C . HIS A 1 102 ? -3.646 -9.68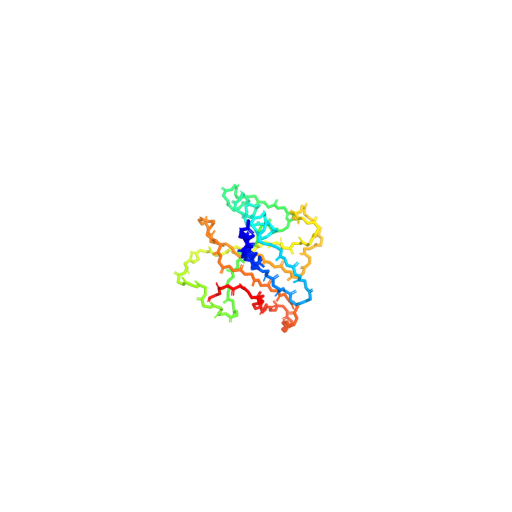3 -9.333 1.00 98.12 102 HIS A C 1
ATOM 788 O O . HIS A 1 102 ? -4.323 -10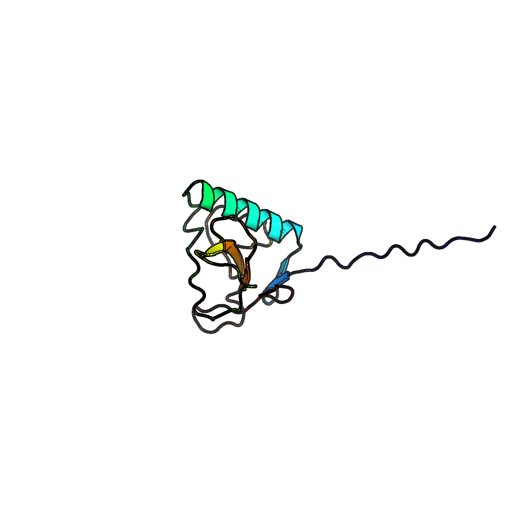.393 -10.075 1.00 98.12 102 HIS A O 1
ATOM 794 N N . SER A 1 103 ? -2.347 -9.931 -9.140 1.00 97.62 103 SER A N 1
ATOM 795 C CA . SER A 1 103 ? -1.629 -11.024 -9.799 1.00 97.62 103 SER A CA 1
ATOM 796 C C . SER A 1 103 ? -2.160 -12.379 -9.333 1.00 97.62 103 SER A C 1
ATOM 798 O O . SER A 1 103 ? -2.032 -12.733 -8.166 1.00 97.62 103 SER A O 1
ATOM 800 N N . GLY A 1 104 ? -2.744 -13.150 -10.253 1.00 95.38 104 GLY A N 1
ATOM 801 C CA . GLY A 1 104 ? -3.364 -14.441 -9.934 1.00 95.38 104 GLY A CA 1
ATOM 802 C C . GLY A 1 104 ? -4.788 -14.344 -9.372 1.00 95.38 104 GLY A C 1
ATOM 803 O O . GLY A 1 104 ? -5.376 -15.374 -9.053 1.00 95.38 104 GLY A O 1
ATOM 804 N N . ALA A 1 105 ? -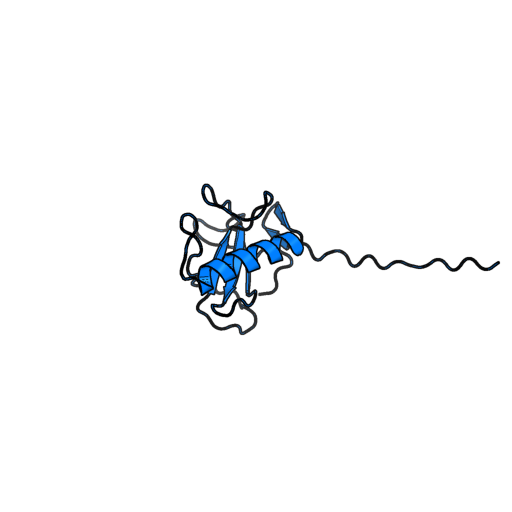5.364 -13.141 -9.283 1.00 95.81 105 ALA A N 1
ATOM 805 C CA . ALA A 1 105 ? -6.758 -12.948 -8.906 1.00 95.81 105 ALA A CA 1
ATOM 806 C C . ALA A 1 105 ? -7.704 -13.057 -10.116 1.00 95.81 105 ALA A C 1
ATOM 808 O O . ALA A 1 105 ? -7.316 -12.851 -11.269 1.00 95.81 105 ALA A O 1
ATOM 809 N N . GLN A 1 106 ? -8.981 -13.344 -9.852 1.00 91.69 106 GLN A N 1
ATOM 810 C CA . GLN A 1 106 ? -10.032 -13.194 -10.862 1.00 91.69 106 GLN A CA 1
ATOM 811 C C . GLN A 1 106 ? -10.238 -11.712 -11.211 1.00 91.69 106 GLN A C 1
ATOM 813 O O . GLN A 1 106 ? -9.849 -10.821 -10.456 1.00 91.69 106 GLN A O 1
ATOM 818 N N . LYS A 1 107 ? -10.853 -11.437 -12.370 1.00 88.69 107 LYS A N 1
ATOM 819 C CA . LYS A 1 107 ? -10.969 -10.081 -12.930 1.00 88.69 107 LYS A CA 1
ATOM 820 C C . LYS A 1 107 ? -11.490 -9.071 -11.896 1.00 88.69 107 LYS A C 1
ATOM 822 O O . LYS A 1 107 ? -12.641 -9.144 -11.480 1.00 88.69 107 LYS A O 1
ATOM 827 N N . GLY A 1 108 ? -10.644 -8.097 -11.562 1.00 87.81 108 GLY A N 1
ATOM 828 C CA . GLY A 1 108 ? -10.960 -6.984 -10.660 1.00 87.81 108 GLY A CA 1
ATOM 829 C C . GLY A 1 108 ? -10.817 -7.285 -9.166 1.00 87.81 108 GLY A C 1
ATOM 830 O O . GLY A 1 108 ? -10.894 -6.348 -8.381 1.00 87.81 108 GLY A O 1
ATOM 831 N N . GLY A 1 109 ? -10.594 -8.542 -8.779 1.00 95.62 109 GLY A N 1
ATOM 832 C CA . GLY A 1 109 ? -10.381 -8.927 -7.386 1.00 95.62 109 GLY A CA 1
ATOM 833 C C . GLY A 1 109 ? -8.911 -8.917 -6.984 1.00 95.62 109 GLY A C 1
ATOM 834 O O . GLY A 1 109 ? -8.017 -8.673 -7.802 1.00 95.62 109 GLY A O 1
ATOM 835 N N . PHE A 1 110 ? -8.677 -9.243 -5.722 1.00 97.94 110 PHE A N 1
ATOM 836 C CA . PHE A 1 110 ? -7.355 -9.402 -5.141 1.00 97.94 110 PHE A CA 1
ATOM 837 C C . PHE A 1 110 ? -7.138 -10.793 -4.541 1.00 97.94 110 PHE A C 1
ATOM 839 O O . PHE A 1 110 ? -8.071 -11.495 -4.157 1.00 97.94 110 PHE A O 1
ATOM 846 N N . VAL A 1 111 ? -5.871 -11.178 -4.425 1.00 97.50 111 VAL A N 1
ATOM 847 C CA . VAL A 1 111 ? -5.411 -12.273 -3.566 1.00 97.50 111 VAL A CA 1
ATOM 848 C C . VAL A 1 111 ? -4.382 -11.741 -2.575 1.00 97.50 111 VAL A C 1
ATOM 850 O O . VAL A 1 111 ? -3.749 -10.709 -2.811 1.00 97.50 111 VAL A O 1
ATOM 853 N N . ALA A 1 112 ? -4.220 -12.446 -1.459 1.00 97.19 112 ALA A N 1
ATOM 854 C CA . ALA A 1 112 ? -3.214 -12.119 -0.461 1.00 97.19 112 ALA A CA 1
ATOM 855 C C . ALA A 1 112 ? -1.797 -12.326 -1.010 1.00 97.19 112 ALA A C 1
ATOM 857 O O . ALA A 1 112 ? -1.522 -13.339 -1.657 1.00 97.19 112 ALA A O 1
ATOM 858 N N . CYS A 1 113 ? -0.888 -11.396 -0.720 1.00 97.50 113 CYS A N 1
ATOM 859 C CA . CYS A 1 113 ? 0.533 -11.634 -0.945 1.00 97.50 113 CYS A CA 1
ATOM 860 C C . CYS A 1 113 ? 1.058 -12.668 0.066 1.00 97.50 113 CYS A C 1
ATOM 862 O O . CYS A 1 113 ? 0.677 -12.661 1.233 1.00 97.50 113 CYS A O 1
ATOM 864 N N . SER A 1 114 ? 1.953 -13.561 -0.350 1.00 95.38 114 SER A N 1
ATOM 865 C CA . SER A 1 114 ? 2.613 -14.483 0.580 1.00 95.38 114 SER A CA 1
ATOM 866 C C . SER A 1 114 ? 3.514 -13.707 1.547 1.00 95.38 114 SER A C 1
ATOM 868 O O . SER A 1 114 ? 4.099 -12.686 1.185 1.00 95.38 114 SER A O 1
ATOM 870 N N . GLY A 1 115 ? 3.590 -14.169 2.794 1.00 92.12 115 GLY A N 1
ATOM 871 C CA . GLY A 1 115 ? 4.262 -13.460 3.885 1.00 92.12 115 GLY A CA 1
ATOM 872 C C . GLY A 1 115 ? 3.422 -12.349 4.524 1.00 92.12 115 GLY A C 1
ATOM 873 O O . GLY A 1 115 ? 3.790 -11.882 5.601 1.00 92.12 115 GLY A O 1
ATOM 874 N N . THR A 1 116 ? 2.288 -11.959 3.925 1.00 91.38 116 THR A N 1
ATOM 875 C CA . THR A 1 116 ? 1.334 -11.069 4.596 1.00 91.38 116 THR A CA 1
ATOM 876 C C . THR A 1 116 ? 0.649 -11.800 5.744 1.00 91.38 116 THR A C 1
ATOM 878 O O . THR A 1 116 ? 0.478 -13.022 5.715 1.00 91.38 116 THR A O 1
ATOM 881 N N . THR A 1 117 ? 0.220 -11.054 6.757 1.00 75.56 117 THR A N 1
ATOM 882 C CA . THR A 1 117 ? -0.583 -11.612 7.847 1.00 75.56 117 THR A CA 1
ATOM 883 C C . THR A 1 117 ? -1.968 -10.983 7.818 1.00 75.56 117 THR A C 1
ATOM 885 O O . THR A 1 117 ? -2.151 -9.903 8.385 1.00 75.56 117 THR A O 1
ATOM 888 N N . PHE A 1 118 ? -2.916 -11.657 7.164 1.00 78.12 118 PHE A N 1
ATOM 889 C CA . PHE A 1 118 ? -4.344 -11.405 7.353 1.00 78.12 118 PHE A CA 1
ATOM 890 C C . PHE A 1 118 ? -4.883 -12.138 8.570 1.00 78.12 118 PHE A C 1
ATOM 892 O O . PHE A 1 118 ? -4.347 -13.212 8.919 1.00 78.12 118 PHE A O 1
#

pLDDT: mean 91.04, std 13.77, range [45.78, 98.88]

Organism: Trichophyton violaceum (NCBI:txid34388)

InterPro domains:
  IPR000026 Guanine-specific ribonuclease N1-like [PF00545] (13-114)
  IPR016191 Ribonuclease/ribotoxin [SSF53933] (15-114)